Protein AF-A0A3D3HZY5-F1 (afdb_monomer_lite)

Radius of gyration: 18.38 Å; chains: 1; bounding box: 41×52×36 Å

pLDDT: mean 87.58, std 7.71, range [57.84, 96.0]

Foldseek 3Di:
DDPVVVVVVVVVVVCVVVVVVPVDPDDCVVCVVVLCCQQPVDPVNVVVVCVVVVLVVVLVVVCVVCVVVVDDCPVSVVVVVVVVVVLVVLQPDPDDVPRDPRPD

Sequence (104 aa):
MSGRARLALVLVVVALALGPLFLTPVPPSEWAPELWGSSFGEPRGWALTLRELTPLLIGGVAVWLALRAGLFNIGAEGQMLVGACATGAVALAPAFPGQLPLAI

Secondary structure (DSSP, 8-state):
--HHHHHHHHHHHHHHHHHHHTS-SS-HHHHHHHHHIIIIISHHHHHHHHHHHHHHHHHHHHHHHHHHTT-----HHHHHHHHHHHHHHHHHSPP-TT------

Structure (mmCIF, N/CA/C/O backbone):
data_AF-A0A3D3HZY5-F1
#
_entry.id   AF-A0A3D3HZY5-F1
#
loop_
_atom_site.group_PDB
_atom_site.id
_atom_site.type_symbol
_atom_site.label_atom_id
_atom_site.label_alt_id
_atom_site.label_comp_id
_atom_site.label_asym_id
_atom_site.label_entity_id
_atom_site.label_seq_id
_atom_site.pdbx_PDB_ins_code
_atom_site.Cartn_x
_atom_site.Cartn_y
_atom_site.Cartn_z
_atom_site.occupancy
_atom_site.B_iso_or_equiv
_atom_site.auth_seq_id
_atom_site.auth_comp_id
_atom_site.auth_asym_id
_atom_site.auth_atom_id
_atom_site.pdbx_PDB_model_num
ATOM 1 N N . MET A 1 1 ? -11.334 27.715 -0.002 1.00 57.84 1 MET A N 1
ATOM 2 C CA . MET A 1 1 ? -10.755 26.481 0.583 1.00 57.84 1 MET A CA 1
ATOM 3 C C . MET A 1 1 ? -10.654 26.667 2.088 1.00 57.84 1 MET A C 1
ATOM 5 O O . MET A 1 1 ? -10.081 27.663 2.512 1.00 57.84 1 MET A O 1
ATOM 9 N N . SER A 1 2 ? -11.251 25.778 2.881 1.00 82.69 2 SER A N 1
ATOM 10 C 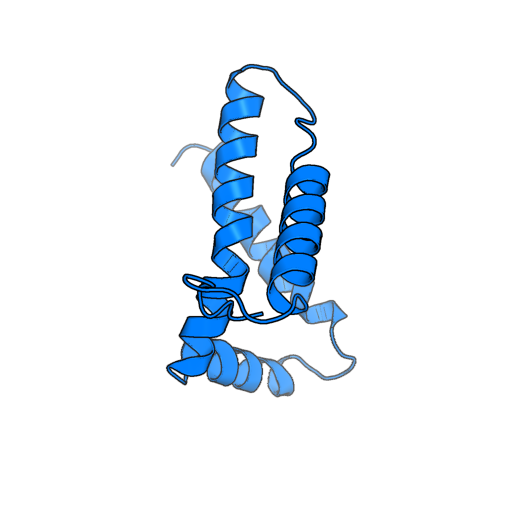CA . SER A 1 2 ? -11.200 25.835 4.349 1.00 82.69 2 SER A CA 1
ATOM 11 C C . SER A 1 2 ? -9.755 25.696 4.860 1.00 82.69 2 SER A C 1
ATOM 13 O O . SER A 1 2 ? -8.929 25.045 4.219 1.00 82.69 2 SER A O 1
ATOM 15 N N . GLY A 1 3 ? -9.428 26.296 6.012 1.00 85.94 3 GLY A N 1
ATOM 16 C CA . GLY A 1 3 ? -8.062 26.276 6.570 1.00 85.94 3 GLY A CA 1
ATOM 17 C C . GLY A 1 3 ? -7.487 24.865 6.772 1.00 85.94 3 GLY A C 1
ATOM 18 O O . GLY A 1 3 ? -6.294 24.648 6.589 1.00 85.94 3 GLY A O 1
ATOM 19 N N . ARG A 1 4 ? -8.353 23.877 7.032 1.00 84.94 4 ARG A N 1
ATOM 20 C CA . ARG A 1 4 ? -7.988 22.458 7.187 1.00 84.94 4 ARG A CA 1
ATOM 21 C C . ARG A 1 4 ? -7.501 21.811 5.887 1.00 84.94 4 ARG A C 1
ATOM 23 O O . ARG A 1 4 ? -6.557 21.033 5.918 1.00 84.94 4 ARG A O 1
ATOM 30 N N . ALA A 1 5 ? -8.099 22.161 4.747 1.00 85.31 5 ALA A N 1
ATOM 31 C CA . ALA A 1 5 ? -7.687 21.628 3.448 1.00 85.31 5 ALA A CA 1
ATOM 32 C C . ALA A 1 5 ? -6.301 22.146 3.034 1.00 85.31 5 ALA A C 1
ATOM 34 O O . ALA A 1 5 ? -5.503 21.402 2.475 1.00 85.31 5 ALA A O 1
ATOM 35 N N . ARG A 1 6 ? -5.994 23.411 3.357 1.00 89.19 6 ARG A N 1
ATOM 36 C CA . ARG A 1 6 ? -4.659 23.986 3.127 1.00 89.19 6 ARG A CA 1
ATOM 37 C C . ARG A 1 6 ? -3.600 23.293 3.975 1.00 89.19 6 ARG A C 1
ATOM 39 O O . ARG A 1 6 ? -2.550 22.948 3.451 1.00 89.19 6 ARG A O 1
ATOM 46 N N . LEU A 1 7 ? -3.896 23.051 5.252 1.00 90.44 7 LEU A N 1
ATOM 47 C CA . LEU A 1 7 ? -2.992 22.324 6.139 1.00 90.44 7 LEU A CA 1
ATOM 48 C C . LEU A 1 7 ? -2.720 20.904 5.623 1.00 90.44 7 LEU A C 1
ATOM 50 O O . LEU A 1 7 ? -1.566 20.508 5.528 1.00 90.44 7 LEU A O 1
ATOM 54 N N . ALA A 1 8 ? -3.765 20.165 5.235 1.00 87.38 8 ALA A N 1
ATOM 55 C CA . ALA A 1 8 ? -3.613 18.819 4.685 1.00 87.38 8 ALA A CA 1
ATOM 56 C C . ALA A 1 8 ? -2.747 18.807 3.416 1.00 87.38 8 ALA A C 1
ATOM 58 O O . ALA A 1 8 ? -1.849 17.981 3.296 1.00 87.38 8 ALA A O 1
ATOM 59 N N . LEU A 1 9 ? -2.965 19.760 2.504 1.00 88.81 9 LEU A N 1
ATOM 60 C CA . LEU A 1 9 ? -2.159 19.890 1.291 1.00 88.81 9 LEU A CA 1
ATOM 61 C C . LEU A 1 9 ? -0.681 20.152 1.613 1.00 88.81 9 LEU A C 1
ATOM 63 O O . LEU A 1 9 ? 0.189 19.509 1.037 1.00 88.81 9 LEU A O 1
ATOM 67 N N . VAL A 1 10 ? -0.400 21.060 2.552 1.00 92.25 10 VAL A N 1
ATOM 68 C CA . VAL A 1 10 ? 0.974 21.347 2.994 1.00 92.25 10 VAL A CA 1
ATOM 69 C C . VAL A 1 10 ? 1.631 20.090 3.562 1.00 92.25 10 VAL A C 1
ATOM 71 O O . VAL A 1 10 ? 2.753 19.777 3.181 1.00 92.25 10 VAL A O 1
ATOM 74 N N . LEU A 1 11 ? 0.933 19.337 4.415 1.00 88.81 11 LEU A N 1
ATOM 75 C CA . LEU A 1 11 ? 1.465 18.100 4.993 1.00 88.81 11 LEU A CA 1
ATOM 76 C C . LEU A 1 11 ? 1.771 17.043 3.925 1.00 88.81 11 LEU A C 1
ATOM 78 O O . LEU A 1 11 ? 2.823 16.414 3.987 1.00 88.81 11 LEU A O 1
ATOM 82 N N . VAL A 1 12 ? 0.898 16.881 2.927 1.00 87.62 12 VAL A N 1
ATOM 83 C CA . VAL A 1 12 ? 1.125 15.955 1.805 1.00 87.62 12 VAL A CA 1
ATOM 84 C C . VAL A 1 12 ? 2.360 16.358 1.002 1.00 87.62 12 VAL A C 1
ATOM 86 O O . VAL A 1 12 ? 3.213 15.518 0.730 1.00 87.62 12 VAL A O 1
ATOM 89 N N . VAL A 1 13 ? 2.495 17.642 0.659 1.00 87.94 13 VAL A N 1
ATOM 90 C CA . VAL A 1 13 ? 3.656 18.145 -0.093 1.00 87.94 13 VAL A CA 1
ATOM 91 C C . VAL A 1 13 ? 4.950 17.967 0.701 1.00 87.94 13 VAL A C 1
ATOM 93 O O . VAL A 1 13 ? 5.950 17.525 0.144 1.00 87.94 13 VAL A O 1
ATOM 96 N N . VAL A 1 14 ? 4.934 18.252 2.006 1.00 87.44 14 VAL A N 1
ATOM 97 C CA . VAL A 1 14 ? 6.096 18.053 2.885 1.00 87.44 14 VAL A CA 1
ATOM 98 C C . VAL A 1 14 ? 6.474 16.574 2.970 1.00 87.44 14 VAL A C 1
ATOM 100 O O . VAL A 1 14 ? 7.651 16.249 2.844 1.00 87.44 14 VAL A O 1
ATOM 103 N N . ALA A 1 15 ? 5.504 15.670 3.122 1.00 84.19 15 ALA A N 1
ATOM 104 C CA . ALA A 1 15 ? 5.765 14.231 3.150 1.00 84.19 15 ALA A CA 1
ATOM 105 C C . ALA A 1 15 ? 6.384 13.732 1.831 1.00 84.19 15 ALA A C 1
ATOM 107 O O . ALA A 1 15 ? 7.365 12.990 1.856 1.00 84.19 15 ALA A O 1
ATOM 108 N N . LEU A 1 16 ? 5.863 14.194 0.688 1.00 80.44 16 LEU A N 1
ATOM 109 C CA . LEU A 1 16 ? 6.393 13.863 -0.639 1.00 80.44 16 LEU A CA 1
ATOM 110 C C . LEU A 1 16 ? 7.789 14.448 -0.892 1.00 80.44 16 LEU A C 1
ATOM 112 O O . LEU A 1 16 ? 8.570 13.838 -1.613 1.00 80.44 16 LEU A O 1
ATOM 116 N N . ALA A 1 17 ? 8.115 15.604 -0.310 1.00 78.44 17 ALA A N 1
ATOM 117 C CA . ALA A 1 17 ? 9.429 16.232 -0.451 1.00 78.44 17 ALA A CA 1
ATOM 118 C C . ALA A 1 17 ? 10.488 15.615 0.477 1.00 78.44 17 ALA A C 1
ATOM 120 O O . ALA A 1 17 ? 11.643 15.467 0.084 1.00 78.44 17 ALA A O 1
ATOM 121 N N . LEU A 1 18 ? 10.107 15.257 1.707 1.00 79.50 18 LEU A N 1
ATOM 122 C CA . LEU A 1 18 ? 11.025 14.694 2.699 1.00 79.50 18 LEU A CA 1
ATOM 123 C C . LEU A 1 18 ? 11.301 13.210 2.468 1.00 79.50 18 LEU A C 1
ATOM 125 O O . LEU A 1 18 ? 12.435 12.782 2.655 1.00 79.50 18 LEU A O 1
ATOM 129 N N . GL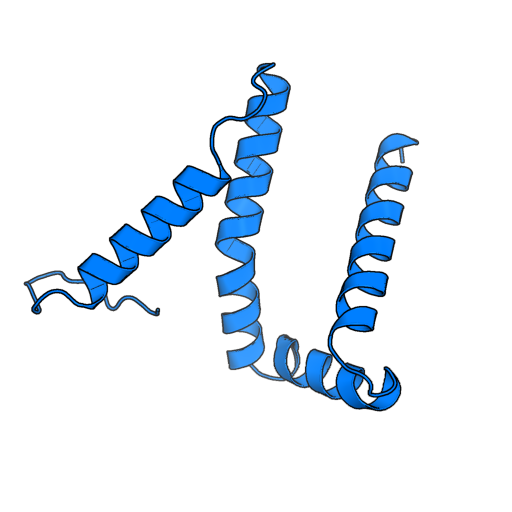Y A 1 19 ? 10.299 12.428 2.058 1.00 73.19 19 GLY A N 1
ATOM 130 C CA . GLY A 1 19 ? 10.433 10.978 1.877 1.00 73.19 19 GLY A CA 1
ATOM 131 C C . GLY A 1 19 ? 11.626 10.571 0.999 1.00 73.19 19 GLY A C 1
ATOM 132 O O . GLY A 1 19 ? 12.444 9.767 1.443 1.00 73.19 19 GLY A O 1
ATOM 133 N N . PRO A 1 20 ? 11.795 11.159 -0.199 1.00 71.94 20 PRO A N 1
ATOM 134 C CA . PRO A 1 20 ? 12.906 10.836 -1.090 1.00 71.94 20 PRO A CA 1
ATOM 135 C C . PRO A 1 20 ? 14.281 11.278 -0.582 1.00 71.94 20 PRO A C 1
ATOM 137 O O . PRO A 1 20 ? 15.291 10.673 -0.937 1.00 71.94 20 PRO A O 1
ATOM 140 N N . LEU A 1 21 ? 14.334 12.310 0.268 1.00 69.19 21 LEU A N 1
ATOM 141 C CA . LEU A 1 21 ? 15.587 12.879 0.772 1.00 69.19 21 LEU A CA 1
ATOM 142 C C . LEU A 1 21 ? 16.376 11.901 1.657 1.00 69.19 21 LEU A C 1
ATOM 144 O O . LEU A 1 21 ? 17.581 12.061 1.817 1.00 69.19 21 LEU A O 1
ATOM 148 N N . PHE A 1 22 ? 15.707 10.892 2.219 1.00 69.75 22 PHE A N 1
ATOM 149 C CA . PHE A 1 22 ? 16.325 9.875 3.071 1.00 69.75 22 PHE A CA 1
ATOM 150 C C . PHE A 1 22 ? 16.651 8.569 2.334 1.00 69.75 22 PHE A C 1
ATOM 152 O O . PHE A 1 22 ? 17.183 7.648 2.949 1.00 69.75 22 PHE A O 1
ATOM 159 N N . LEU A 1 23 ? 16.331 8.461 1.039 1.00 69.75 23 LEU A N 1
ATOM 160 C CA . LEU A 1 23 ? 16.467 7.203 0.299 1.00 69.75 23 LEU A CA 1
ATOM 161 C C . LEU A 1 23 ? 17.897 6.927 -0.162 1.00 69.75 23 LEU A C 1
ATOM 163 O O . LEU A 1 23 ? 18.266 5.768 -0.339 1.00 69.75 23 LEU A O 1
ATOM 167 N N . THR A 1 24 ? 18.703 7.966 -0.390 1.00 74.69 24 THR A N 1
ATOM 168 C CA . THR A 1 24 ? 20.041 7.801 -0.967 1.00 74.69 24 THR A CA 1
ATOM 169 C C . THR A 1 24 ? 20.991 8.916 -0.506 1.00 74.69 24 THR A C 1
ATOM 171 O O . THR A 1 24 ? 20.536 10.033 -0.260 1.00 74.69 24 THR A O 1
ATOM 174 N N . PRO A 1 25 ? 22.312 8.662 -0.440 1.00 80.12 25 PRO A N 1
ATOM 175 C CA . PRO A 1 25 ? 23.318 9.703 -0.215 1.00 80.12 25 PRO A CA 1
ATOM 176 C C . PRO A 1 25 ? 23.582 10.586 -1.455 1.00 80.12 25 PRO A C 1
ATOM 178 O O . PRO A 1 25 ? 24.421 11.482 -1.398 1.00 80.12 25 PRO A O 1
ATOM 181 N N . VAL A 1 26 ? 22.909 10.326 -2.579 1.00 85.00 26 VAL A N 1
ATOM 182 C CA . VAL A 1 26 ? 23.099 10.991 -3.874 1.00 85.00 26 VAL A CA 1
ATOM 183 C C . VAL A 1 26 ? 22.187 12.227 -3.974 1.00 85.00 26 VAL A C 1
ATOM 185 O O . VAL A 1 26 ? 21.034 12.170 -3.522 1.00 85.00 26 VAL A O 1
ATOM 188 N N . PRO A 1 27 ? 22.651 13.358 -4.552 1.00 85.88 27 PRO A N 1
ATOM 189 C CA . PRO A 1 27 ? 21.830 14.559 -4.675 1.00 85.88 27 PRO A CA 1
ATOM 190 C C . PRO A 1 27 ? 20.543 14.319 -5.494 1.00 85.88 27 PRO A C 1
ATOM 192 O O . PRO A 1 27 ? 20.552 13.542 -6.452 1.00 85.88 27 PRO A O 1
ATOM 195 N N . PRO A 1 28 ? 19.441 15.041 -5.190 1.00 83.50 28 PRO A N 1
ATOM 196 C CA . PRO A 1 28 ? 18.156 14.883 -5.877 1.00 83.50 28 PRO A CA 1
ATOM 197 C C . PRO A 1 28 ? 18.191 15.000 -7.396 1.00 83.50 28 PRO A C 1
ATOM 199 O O . PRO A 1 28 ? 17.371 14.390 -8.072 1.00 83.50 28 PRO A O 1
ATOM 202 N N . SER A 1 29 ? 19.138 15.758 -7.943 1.00 86.12 29 SER A N 1
ATOM 203 C CA . SER A 1 29 ? 19.305 15.918 -9.388 1.00 86.12 29 SER A CA 1
ATOM 204 C C . SER A 1 29 ? 19.580 14.609 -10.125 1.00 86.12 29 SER A C 1
ATOM 206 O O . SER A 1 29 ? 19.281 14.530 -11.311 1.00 86.12 29 SER A O 1
ATOM 208 N N . GLU A 1 30 ? 20.150 13.610 -9.451 1.00 86.62 30 GLU A N 1
ATOM 209 C CA . GLU A 1 30 ? 20.531 12.343 -10.080 1.00 86.62 30 GLU A CA 1
ATOM 210 C C . GLU A 1 30 ? 19.391 11.324 -10.040 1.00 86.62 30 GLU A C 1
ATOM 212 O O . GLU A 1 30 ? 19.070 10.733 -11.065 1.00 86.62 30 GLU A O 1
ATOM 217 N N . TRP A 1 31 ? 18.713 11.162 -8.899 1.00 85.06 31 TRP A N 1
ATOM 218 C CA . TRP A 1 31 ? 17.631 10.180 -8.788 1.00 85.06 31 TRP A CA 1
ATOM 219 C C . TRP A 1 31 ? 16.266 10.719 -9.231 1.00 85.06 31 TRP A C 1
ATOM 221 O O . TRP A 1 31 ? 15.434 9.936 -9.679 1.00 85.06 31 TRP A O 1
ATOM 231 N N . ALA A 1 32 ? 15.982 12.025 -9.134 1.00 85.75 32 ALA A N 1
ATOM 232 C CA . ALA A 1 32 ? 14.638 12.549 -9.419 1.00 85.75 32 ALA A CA 1
ATOM 233 C C . ALA A 1 32 ? 14.173 12.335 -10.874 1.00 85.75 32 ALA A C 1
ATOM 235 O O . ALA A 1 32 ? 13.014 11.947 -11.059 1.00 85.75 32 ALA A O 1
ATOM 236 N N . PRO A 1 33 ? 15.023 12.525 -11.906 1.00 88.62 33 PRO A N 1
ATOM 237 C CA . PRO A 1 33 ? 14.642 12.238 -13.288 1.00 88.62 33 PRO A CA 1
ATOM 238 C C . PRO A 1 33 ? 14.372 10.749 -13.522 1.00 88.62 33 PRO A C 1
ATOM 240 O O . PRO A 1 33 ? 13.404 10.409 -14.201 1.00 88.62 33 PRO A O 1
ATOM 243 N N . GLU A 1 34 ? 15.178 9.863 -12.929 1.00 87.69 34 GLU A N 1
ATOM 244 C CA . GLU A 1 34 ? 14.977 8.412 -13.012 1.00 87.69 34 GLU A CA 1
ATOM 245 C C . GLU A 1 34 ? 13.699 7.971 -12.302 1.00 87.69 34 GLU A C 1
ATOM 247 O O . GLU A 1 34 ? 12.947 7.168 -12.848 1.00 87.69 34 GLU A O 1
ATOM 252 N N . LEU A 1 35 ? 13.408 8.517 -11.120 1.00 85.81 35 LEU A N 1
ATOM 253 C CA . LEU A 1 35 ? 12.195 8.213 -10.355 1.00 85.81 35 LEU A CA 1
ATOM 254 C C . LEU A 1 35 ? 10.943 8.628 -11.133 1.00 85.81 35 LEU A C 1
ATOM 256 O O . LEU A 1 35 ? 9.973 7.871 -11.216 1.00 85.81 35 LEU A O 1
ATOM 260 N N . TRP A 1 36 ? 10.988 9.810 -11.753 1.00 87.31 36 TRP A N 1
ATOM 261 C CA . TRP A 1 36 ? 9.912 10.303 -12.604 1.00 87.31 36 TRP A CA 1
ATOM 262 C C . TRP A 1 36 ? 9.754 9.462 -13.875 1.00 87.31 36 TRP A C 1
ATOM 264 O O . TRP A 1 36 ? 8.645 9.034 -14.195 1.00 87.31 36 TRP A O 1
ATOM 274 N N . GLY A 1 37 ? 10.855 9.185 -14.578 1.00 90.12 37 GLY A N 1
ATOM 275 C CA . GLY A 1 37 ? 10.863 8.364 -15.788 1.00 90.12 37 GLY A CA 1
ATOM 276 C C . GLY A 1 37 ? 10.376 6.938 -15.530 1.00 90.12 37 GLY A C 1
ATOM 277 O O . GLY A 1 37 ? 9.527 6.437 -16.261 1.00 90.12 37 GLY A O 1
ATOM 278 N N . SER A 1 38 ? 10.817 6.326 -14.434 1.00 87.00 38 SER A N 1
ATOM 279 C CA . SER A 1 38 ? 10.444 4.958 -14.058 1.00 87.00 38 SER A CA 1
ATOM 280 C C . SER A 1 38 ? 8.992 4.843 -13.598 1.00 87.00 38 SER A C 1
ATOM 282 O O . SER A 1 38 ? 8.376 3.804 -13.808 1.00 87.00 38 SER A O 1
ATOM 284 N N . SER A 1 39 ? 8.430 5.890 -12.983 1.00 90.19 39 SER A N 1
ATOM 285 C CA . SER A 1 39 ? 7.049 5.867 -12.473 1.00 90.19 39 SER A CA 1
ATOM 286 C C . SER A 1 39 ? 6.022 6.292 -13.525 1.00 90.19 39 SER A C 1
ATOM 288 O O . SER A 1 39 ? 4.943 5.714 -13.601 1.00 90.19 39 SER A O 1
ATOM 290 N N . PHE A 1 40 ? 6.343 7.290 -14.356 1.00 90.94 40 PHE A N 1
ATOM 291 C CA . PHE A 1 40 ? 5.377 7.916 -15.270 1.00 90.94 40 PHE A CA 1
ATOM 292 C C . PHE A 1 40 ? 5.793 7.906 -16.746 1.00 90.94 40 PHE A C 1
ATOM 294 O O . PHE A 1 40 ? 4.958 8.185 -17.609 1.00 90.94 40 PHE A O 1
ATOM 301 N N . GLY A 1 41 ? 7.057 7.612 -17.052 1.00 89.50 41 GLY A N 1
ATOM 302 C CA . GLY A 1 41 ? 7.593 7.630 -18.417 1.00 89.50 41 GLY A CA 1
ATOM 303 C C . GLY A 1 41 ? 7.247 6.391 -19.244 1.00 89.50 41 GLY A C 1
ATOM 304 O O . GLY A 1 41 ? 7.256 6.462 -20.470 1.00 89.50 41 GLY A O 1
ATOM 305 N N . GLU A 1 42 ? 6.886 5.277 -18.600 1.00 91.94 42 GLU A N 1
ATOM 306 C CA . GLU A 1 42 ? 6.579 4.010 -19.270 1.00 91.94 42 GLU A CA 1
ATOM 307 C C . GLU A 1 42 ? 5.240 3.411 -18.803 1.00 91.94 42 GLU A C 1
ATOM 309 O O . GLU A 1 42 ? 4.872 3.557 -17.632 1.00 91.94 42 GLU A O 1
ATOM 314 N N . PRO A 1 43 ? 4.520 2.656 -19.661 1.00 93.19 43 PRO A N 1
ATOM 315 C CA . PRO A 1 43 ? 3.277 1.980 -19.274 1.00 93.19 43 PRO A CA 1
ATOM 316 C C . PRO A 1 43 ? 3.438 1.035 -18.076 1.00 93.19 43 PRO A C 1
ATOM 318 O O . PRO A 1 43 ? 2.540 0.922 -17.241 1.00 93.19 43 PRO A O 1
ATOM 321 N N . ARG A 1 44 ? 4.596 0.368 -17.965 1.00 92.12 44 ARG A N 1
ATOM 322 C CA . ARG A 1 44 ? 4.920 -0.494 -16.822 1.00 92.12 44 ARG A CA 1
ATOM 323 C C . ARG A 1 44 ? 5.048 0.310 -15.530 1.00 92.12 44 ARG A C 1
ATOM 325 O O . ARG A 1 44 ? 4.552 -0.144 -14.503 1.00 92.12 44 ARG A O 1
ATOM 332 N N . GLY A 1 45 ? 5.675 1.483 -15.594 1.00 93.31 45 GLY A N 1
ATOM 333 C CA . GLY A 1 45 ? 5.789 2.408 -14.468 1.00 93.31 45 GLY A CA 1
ATOM 334 C C . GLY A 1 45 ? 4.423 2.763 -13.904 1.00 93.31 45 GLY A C 1
ATOM 335 O O . GLY A 1 45 ? 4.149 2.511 -12.734 1.00 93.31 45 GLY A O 1
ATOM 336 N N . TRP A 1 46 ? 3.514 3.194 -14.781 1.00 94.31 46 TRP A N 1
ATOM 337 C CA . TRP A 1 46 ? 2.132 3.491 -14.410 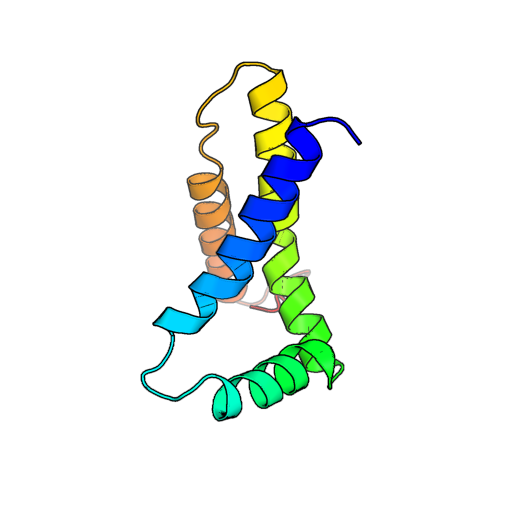1.00 94.31 46 TRP A CA 1
ATOM 338 C C . TRP A 1 46 ? 1.422 2.305 -13.761 1.00 94.31 46 TRP A C 1
ATOM 340 O O . TRP A 1 46 ? 0.769 2.469 -12.731 1.00 94.31 46 TRP A O 1
ATOM 350 N N . ALA A 1 47 ? 1.553 1.109 -14.341 1.00 92.56 47 ALA A N 1
ATOM 351 C CA . ALA A 1 47 ? 0.944 -0.096 -13.791 1.00 92.56 47 ALA A CA 1
ATOM 352 C C . ALA A 1 47 ? 1.460 -0.402 -12.375 1.00 92.56 47 ALA A C 1
ATOM 354 O O . ALA A 1 47 ? 0.662 -0.704 -11.490 1.00 92.56 47 ALA A O 1
ATOM 355 N N . LEU A 1 48 ? 2.770 -0.272 -12.140 1.00 91.56 48 LEU A 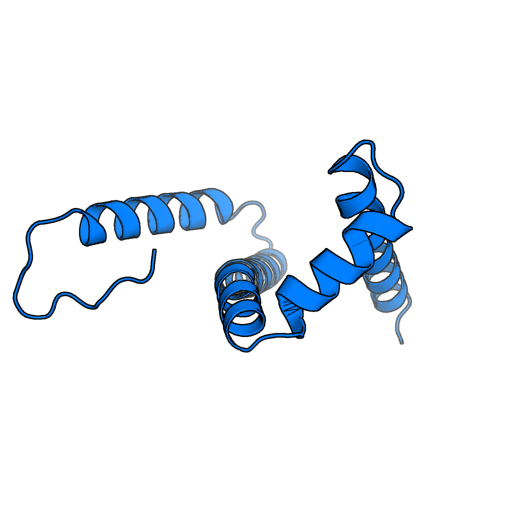N 1
ATOM 356 C CA . LEU A 1 48 ? 3.376 -0.466 -10.822 1.00 91.56 48 LEU A CA 1
ATOM 357 C C . LEU A 1 48 ? 2.932 0.613 -9.829 1.00 91.56 48 LEU A C 1
ATOM 359 O O . LEU A 1 48 ? 2.498 0.287 -8.729 1.00 91.56 48 LEU A O 1
ATOM 363 N N . THR A 1 49 ? 2.956 1.888 -10.220 1.00 92.62 49 THR A N 1
ATOM 364 C CA . THR A 1 49 ? 2.504 2.987 -9.359 1.00 92.62 49 THR A CA 1
ATOM 365 C C . THR A 1 49 ? 1.045 2.805 -8.947 1.00 92.62 49 THR A C 1
ATOM 367 O O . THR A 1 49 ? 0.718 2.923 -7.769 1.00 92.62 49 THR A O 1
ATOM 370 N N . LEU A 1 50 ? 0.156 2.466 -9.883 1.00 92.88 50 LEU A N 1
ATOM 371 C CA . LEU A 1 50 ? -1.255 2.226 -9.574 1.00 92.88 50 LEU A CA 1
ATOM 372 C C . LEU A 1 50 ? -1.457 0.982 -8.701 1.00 92.88 50 LEU A C 1
ATOM 374 O O . LEU A 1 50 ? -2.283 1.012 -7.786 1.00 92.88 50 LEU A O 1
ATOM 378 N N . ARG A 1 51 ? -0.698 -0.091 -8.949 1.00 90.88 51 ARG A N 1
ATOM 379 C CA . ARG A 1 51 ? -0.732 -1.318 -8.145 1.00 90.88 51 ARG A CA 1
ATOM 380 C C . ARG A 1 51 ? -0.411 -1.026 -6.680 1.00 90.88 51 ARG A C 1
ATOM 382 O O . ARG A 1 51 ? -1.187 -1.420 -5.816 1.00 90.88 51 ARG A O 1
ATOM 389 N N . GLU A 1 52 ? 0.664 -0.288 -6.412 1.00 90.38 52 GLU A N 1
ATOM 390 C CA . GLU A 1 52 ? 1.074 0.062 -5.045 1.00 90.38 52 GLU A CA 1
ATOM 391 C C . GLU A 1 52 ? 0.143 1.105 -4.395 1.00 90.38 52 GLU A C 1
ATOM 393 O O . GLU A 1 52 ? -0.121 1.056 -3.193 1.00 90.38 52 GLU A O 1
ATOM 398 N N . LEU A 1 53 ? -0.428 2.029 -5.179 1.00 93.25 53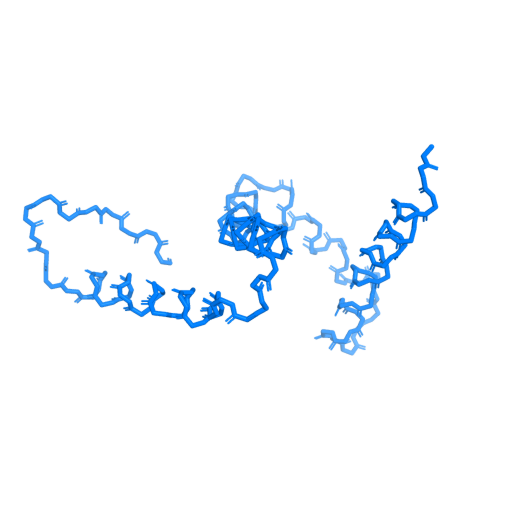 LEU A N 1
ATOM 399 C 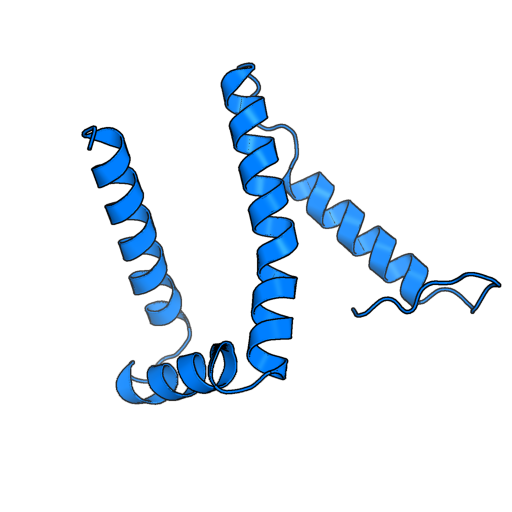CA . LEU A 1 53 ? -1.383 3.022 -4.670 1.00 93.25 53 LEU A CA 1
ATOM 400 C C . LEU A 1 53 ? -2.737 2.422 -4.283 1.00 93.25 53 LEU A C 1
ATOM 402 O O . LEU A 1 53 ? -3.387 2.925 -3.367 1.00 93.25 53 LEU A O 1
ATOM 406 N N . THR A 1 54 ? -3.183 1.371 -4.970 1.00 93.44 54 THR A N 1
ATOM 407 C CA . THR A 1 54 ? -4.514 0.775 -4.776 1.00 93.44 54 THR A CA 1
ATOM 408 C C . THR A 1 54 ? -4.808 0.408 -3.312 1.00 93.44 54 THR A C 1
ATOM 410 O O . THR A 1 54 ? -5.803 0.908 -2.776 1.00 93.44 54 THR A O 1
ATOM 413 N N . PRO A 1 55 ? -3.980 -0.395 -2.611 1.00 92.06 55 PRO A N 1
ATOM 414 C CA . PRO A 1 55 ? -4.251 -0.742 -1.216 1.00 92.06 55 PRO A CA 1
ATOM 415 C C . PRO A 1 55 ? -4.178 0.471 -0.278 1.00 92.06 55 PRO A C 1
ATOM 417 O O . PRO A 1 55 ? -4.971 0.560 0.658 1.00 92.06 55 PRO A O 1
ATOM 420 N N . LEU A 1 56 ? -3.295 1.440 -0.550 1.00 92.50 56 LEU A N 1
ATOM 421 C CA . LEU A 1 56 ? -3.164 2.664 0.249 1.00 92.50 56 LEU A CA 1
ATOM 422 C C . LEU A 1 56 ? -4.405 3.558 0.140 1.00 92.50 56 LEU A C 1
ATOM 424 O O . LEU A 1 56 ? -4.877 4.085 1.147 1.00 92.50 56 LEU A O 1
ATOM 428 N N . LEU A 1 57 ? -4.962 3.707 -1.065 1.00 94.12 57 LEU A N 1
ATOM 429 C CA . LEU A 1 57 ? -6.188 4.473 -1.290 1.00 94.12 57 LEU A CA 1
ATOM 430 C C . LEU A 1 57 ? -7.385 3.812 -0.603 1.00 94.12 57 LEU A C 1
ATOM 432 O O . LEU A 1 57 ? -8.143 4.490 0.091 1.00 94.12 57 LEU A O 1
ATOM 436 N N . ILE A 1 58 ? -7.527 2.491 -0.747 1.00 94.25 58 ILE A N 1
ATOM 437 C CA . ILE A 1 58 ? -8.596 1.725 -0.092 1.00 94.25 58 ILE A CA 1
ATOM 438 C C . ILE A 1 58 ? -8.474 1.838 1.434 1.00 94.25 58 ILE A C 1
ATOM 440 O O . ILE A 1 58 ? -9.454 2.166 2.105 1.00 94.25 58 ILE A O 1
ATOM 444 N N . GLY A 1 59 ? -7.271 1.643 1.983 1.00 94.19 59 GLY A N 1
ATOM 445 C CA . GLY A 1 59 ? -6.996 1.783 3.413 1.00 94.19 59 GLY A CA 1
ATOM 446 C C . GLY A 1 59 ? -7.271 3.196 3.931 1.00 94.19 59 GLY A C 1
ATOM 447 O O . GLY A 1 59 ? -7.922 3.363 4.961 1.00 94.19 59 GLY A O 1
ATOM 448 N N . GLY A 1 60 ? -6.861 4.226 3.187 1.00 92.31 60 GLY A N 1
ATOM 449 C CA . GLY A 1 60 ? -7.122 5.624 3.528 1.00 92.31 60 GLY A CA 1
ATOM 450 C C . GLY A 1 60 ? -8.616 5.953 3.589 1.00 92.31 60 GLY A C 1
ATOM 451 O O . GLY A 1 60 ? -9.068 6.597 4.538 1.00 92.31 60 GLY A O 1
ATOM 452 N N . VAL A 1 61 ? -9.405 5.464 2.626 1.00 94.56 61 VAL A N 1
ATOM 453 C CA . VAL A 1 61 ? -10.870 5.624 2.623 1.00 94.56 61 VAL A CA 1
ATOM 454 C C . VAL A 1 61 ? -11.514 4.868 3.789 1.00 94.56 61 VAL A C 1
ATOM 456 O O . VAL A 1 61 ? -12.384 5.422 4.465 1.00 94.56 61 VAL A O 1
ATOM 459 N N . ALA A 1 62 ? -11.069 3.640 4.072 1.00 94.56 62 ALA A N 1
ATOM 460 C CA . ALA A 1 62 ? -11.569 2.845 5.192 1.00 94.56 62 ALA A CA 1
ATOM 461 C C . ALA A 1 62 ? -11.305 3.528 6.545 1.00 94.56 62 ALA A C 1
ATOM 463 O O . ALA A 1 62 ? -12.216 3.665 7.363 1.00 94.56 62 ALA A O 1
ATOM 464 N N . VAL A 1 63 ? -10.084 4.029 6.758 1.00 94.12 63 VAL A N 1
ATOM 465 C CA . VAL A 1 63 ? -9.715 4.772 7.971 1.00 94.12 63 VAL A CA 1
ATOM 466 C C . VAL A 1 63 ? -10.510 6.071 8.076 1.00 94.12 63 VAL A C 1
ATOM 468 O O . VAL A 1 63 ? -11.025 6.381 9.149 1.00 94.12 63 VAL A O 1
ATOM 471 N N . TRP A 1 64 ? -10.677 6.816 6.980 1.00 92.62 64 TRP A N 1
ATOM 472 C CA . TRP A 1 64 ? -11.493 8.032 6.984 1.00 92.62 64 TRP A CA 1
ATOM 473 C C . TRP A 1 64 ? -12.937 7.752 7.418 1.00 92.62 64 TRP A C 1
ATOM 475 O O . TRP A 1 64 ? -13.483 8.479 8.251 1.00 92.62 64 TRP A O 1
ATOM 485 N N . LEU A 1 65 ? -13.545 6.679 6.905 1.00 94.44 65 LEU A N 1
ATOM 486 C CA . LEU A 1 65 ? -14.896 6.272 7.285 1.00 94.44 65 LEU A CA 1
ATOM 487 C C . LEU A 1 65 ? -14.972 5.859 8.764 1.00 94.44 65 LEU A C 1
ATOM 489 O O . LEU A 1 65 ? -15.879 6.291 9.474 1.00 94.44 65 LEU A O 1
ATOM 493 N N . ALA A 1 66 ? -14.005 5.079 9.244 1.00 94.69 66 ALA A N 1
ATOM 494 C CA . ALA A 1 66 ? -13.942 4.641 10.636 1.00 94.69 66 ALA A CA 1
ATOM 495 C C . ALA A 1 66 ? -13.796 5.806 11.622 1.00 94.69 66 ALA A C 1
ATOM 497 O O . ALA A 1 66 ? -14.515 5.867 12.621 1.00 94.69 66 ALA A O 1
ATOM 498 N N . LEU A 1 67 ? -12.941 6.782 11.302 1.00 94.00 67 LEU A N 1
ATOM 499 C CA . LEU A 1 67 ? -12.777 7.989 12.110 1.00 94.00 67 LEU A CA 1
ATOM 500 C C . LEU A 1 67 ? -14.077 8.800 12.191 1.00 94.00 67 LEU A C 1
ATOM 502 O O . LEU A 1 67 ? -14.375 9.375 13.236 1.00 94.00 67 LEU A O 1
ATOM 506 N N . ARG A 1 68 ? -14.901 8.808 11.131 1.00 94.50 68 ARG A N 1
ATOM 507 C CA . ARG A 1 68 ? -16.241 9.426 11.172 1.00 94.50 68 ARG A CA 1
ATOM 508 C C . ARG A 1 68 ? -17.232 8.671 12.054 1.00 94.50 68 ARG A C 1
ATOM 510 O O . ARG A 1 68 ? -18.159 9.296 12.562 1.00 94.50 68 ARG A O 1
ATOM 517 N N . ALA A 1 69 ? -17.033 7.371 12.245 1.00 95.06 69 ALA A N 1
ATOM 518 C CA . ALA A 1 69 ? -17.795 6.550 13.181 1.00 95.06 69 ALA A CA 1
ATOM 519 C C . ALA A 1 69 ? -17.249 6.611 14.624 1.00 95.06 69 ALA A C 1
ATOM 521 O O . ALA A 1 69 ? -17.780 5.941 15.504 1.00 95.06 69 ALA A O 1
ATOM 522 N N . GLY A 1 70 ? -16.193 7.395 14.881 1.00 94.31 70 GLY A N 1
ATOM 523 C CA . GLY A 1 70 ? -15.548 7.485 16.195 1.00 94.31 70 GLY A CA 1
ATOM 524 C C . GLY A 1 70 ? -14.661 6.286 16.540 1.00 94.31 70 GLY A C 1
ATOM 525 O O . GLY A 1 70 ? -14.195 6.177 17.672 1.00 94.31 70 GLY A O 1
ATOM 526 N N . LEU A 1 71 ? -14.406 5.396 15.579 1.00 93.31 71 LEU A N 1
ATOM 527 C CA . LEU A 1 71 ? -13.520 4.254 15.757 1.00 93.31 71 LEU A CA 1
ATOM 528 C C . LEU A 1 71 ? -12.082 4.684 15.471 1.00 93.31 71 LEU A C 1
ATOM 530 O O . LEU A 1 71 ? -11.740 5.066 14.350 1.00 93.31 71 LEU A O 1
ATOM 534 N N . PHE A 1 72 ? -11.231 4.601 16.490 1.00 85.50 72 PHE A N 1
ATOM 535 C CA . PHE A 1 72 ? -9.786 4.711 16.332 1.00 85.50 72 PHE A CA 1
ATOM 536 C C . PHE A 1 72 ? -9.185 3.304 16.238 1.00 85.50 72 PHE A C 1
ATOM 538 O O . PHE A 1 72 ? -9.633 2.394 16.928 1.00 85.50 72 PHE A O 1
ATOM 545 N N . ASN A 1 73 ? -8.169 3.129 15.388 1.00 88.06 73 ASN A N 1
ATOM 546 C CA . ASN A 1 73 ? -7.434 1.870 15.232 1.00 88.06 73 ASN A CA 1
ATOM 547 C C . ASN A 1 73 ? -8.311 0.646 14.876 1.00 88.06 73 ASN A C 1
ATOM 549 O O . ASN A 1 73 ? -8.427 -0.313 15.632 1.00 88.06 73 ASN A O 1
ATOM 553 N N . ILE A 1 74 ? -8.877 0.649 13.666 1.00 94.12 74 ILE A N 1
ATOM 554 C CA . ILE A 1 74 ? -9.634 -0.491 13.109 1.00 94.12 74 ILE A CA 1
ATOM 555 C C . ILE A 1 74 ? -8.760 -1.695 12.709 1.00 94.12 74 ILE A C 1
ATOM 557 O O . ILE A 1 74 ? -9.245 -2.612 12.051 1.00 94.12 74 ILE A O 1
ATOM 561 N N . GLY A 1 75 ? -7.463 -1.677 13.031 1.00 93.31 75 GLY A N 1
ATOM 562 C CA . GLY A 1 75 ? -6.524 -2.711 12.598 1.00 93.31 75 GLY A CA 1
ATOM 563 C C . GLY A 1 75 ? -6.250 -2.714 11.089 1.00 93.31 75 GLY A C 1
ATOM 564 O O . GLY A 1 75 ? -5.956 -3.772 10.540 1.00 93.31 75 GLY A O 1
ATOM 565 N N . ALA A 1 76 ? -6.339 -1.561 10.412 1.00 91.81 76 ALA A N 1
ATOM 566 C CA . ALA A 1 76 ? -6.178 -1.460 8.955 1.00 91.81 76 ALA A CA 1
ATOM 567 C C . ALA A 1 76 ? -4.834 -2.031 8.458 1.00 91.81 76 ALA A C 1
ATOM 569 O O . ALA A 1 76 ? -4.793 -2.752 7.465 1.00 91.81 76 ALA A O 1
ATOM 570 N N . GLU A 1 77 ? -3.745 -1.768 9.185 1.00 91.75 77 GLU A N 1
ATOM 571 C CA . GLU A 1 77 ? -2.415 -2.309 8.877 1.00 91.75 77 GLU A CA 1
ATOM 572 C C . GLU A 1 77 ? -2.385 -3.841 8.984 1.00 91.75 77 GLU A C 1
ATOM 574 O O . GLU A 1 77 ? -1.892 -4.522 8.086 1.00 91.75 77 GLU A O 1
ATOM 579 N N . GLY A 1 78 ? -3.000 -4.398 10.033 1.00 94.19 78 GLY A N 1
ATOM 580 C CA . GLY A 1 78 ? -3.132 -5.845 10.200 1.00 94.19 78 GLY A CA 1
ATOM 581 C C . GLY A 1 78 ? -3.977 -6.483 9.097 1.00 94.19 78 GLY A C 1
ATOM 582 O O . GLY A 1 78 ? -3.627 -7.546 8.594 1.00 94.19 78 GLY A O 1
ATOM 583 N N . GLN A 1 79 ? -5.049 -5.818 8.662 1.00 94.88 79 GLN A N 1
ATOM 584 C CA . GLN A 1 79 ? -5.874 -6.275 7.541 1.00 94.88 79 GLN A CA 1
ATOM 585 C C . GLN A 1 79 ? -5.093 -6.284 6.221 1.00 94.88 79 GLN A C 1
ATOM 587 O O . GLN A 1 79 ? -5.176 -7.260 5.475 1.00 94.88 79 GLN A O 1
ATOM 592 N N . MET A 1 80 ? -4.297 -5.243 5.953 1.00 93.06 80 MET A N 1
ATOM 593 C CA . MET A 1 80 ? -3.409 -5.206 4.788 1.00 93.06 80 MET A CA 1
ATOM 594 C C . MET A 1 80 ? -2.365 -6.327 4.838 1.00 93.06 80 MET A C 1
ATOM 596 O O . MET A 1 80 ? -2.188 -7.032 3.845 1.00 93.06 80 MET A O 1
ATOM 600 N N . LEU A 1 81 ? -1.719 -6.537 5.989 1.00 94.50 81 LEU A N 1
ATOM 601 C CA . LEU A 1 81 ? -0.705 -7.578 6.159 1.00 94.50 81 LEU A CA 1
ATOM 602 C C . LEU A 1 81 ? -1.290 -8.981 5.957 1.00 94.50 81 LEU A C 1
ATOM 604 O O . LEU A 1 81 ? -0.752 -9.772 5.185 1.00 94.50 81 LEU A O 1
ATOM 608 N N . VAL A 1 82 ? -2.418 -9.284 6.603 1.00 96.00 82 VAL A N 1
ATOM 609 C CA . VAL A 1 82 ? -3.092 -10.583 6.461 1.00 96.00 82 VAL A CA 1
ATOM 610 C C . VAL A 1 82 ? -3.542 -10.811 5.017 1.00 96.00 82 VAL A C 1
ATOM 612 O O . VAL A 1 82 ? -3.362 -11.911 4.497 1.00 96.00 82 VAL A O 1
ATOM 615 N N . GLY A 1 83 ? -4.065 -9.783 4.340 1.00 93.06 83 GLY A N 1
ATOM 616 C CA . GLY A 1 83 ? -4.421 -9.854 2.921 1.00 93.06 83 GLY A CA 1
ATOM 617 C C . GLY A 1 83 ? -3.220 -10.158 2.019 1.00 93.06 83 GLY A C 1
ATOM 618 O O . GLY A 1 83 ? -3.316 -11.010 1.132 1.00 93.06 83 GLY A O 1
ATOM 619 N N . ALA A 1 84 ? -2.072 -9.527 2.278 1.00 91.88 84 ALA A N 1
ATOM 620 C CA . ALA A 1 84 ? -0.828 -9.801 1.562 1.00 91.88 84 ALA A CA 1
ATOM 621 C C . ALA A 1 84 ? -0.341 -11.242 1.795 1.00 91.88 84 ALA A C 1
ATOM 623 O O . ALA A 1 84 ? -0.049 -11.953 0.833 1.00 91.88 84 ALA A O 1
ATOM 624 N N . CYS A 1 85 ? -0.330 -11.716 3.046 1.00 94.12 85 CYS A N 1
ATOM 625 C CA . CYS A 1 85 ? 0.038 -13.095 3.376 1.00 94.12 85 CYS A CA 1
ATOM 626 C C . CYS A 1 85 ? -0.895 -14.117 2.715 1.00 94.12 85 CYS A C 1
ATOM 628 O O . CYS A 1 85 ? -0.422 -15.101 2.148 1.00 94.12 85 CYS A O 1
ATOM 630 N N . ALA A 1 86 ? -2.210 -13.881 2.752 1.00 92.94 86 ALA A N 1
ATOM 631 C CA . ALA A 1 86 ? -3.193 -14.756 2.122 1.00 92.94 86 ALA A CA 1
ATOM 632 C C . ALA A 1 86 ? -3.005 -14.809 0.599 1.00 92.94 86 ALA A C 1
ATOM 634 O O . ALA A 1 86 ? -3.004 -15.891 0.015 1.00 92.94 86 ALA A O 1
ATOM 635 N N . THR A 1 87 ? -2.768 -13.659 -0.037 1.00 91.06 87 THR A N 1
ATOM 636 C CA . THR A 1 87 ? -2.486 -13.582 -1.479 1.00 91.06 87 THR A CA 1
ATOM 637 C C . THR A 1 87 ? -1.206 -14.341 -1.833 1.00 91.06 87 THR A C 1
ATOM 639 O O . THR A 1 87 ? -1.205 -15.141 -2.767 1.00 91.06 87 THR A O 1
ATOM 642 N N . GLY A 1 88 ? -0.138 -14.161 -1.047 1.00 90.81 88 GLY A N 1
ATOM 643 C CA . GLY A 1 88 ? 1.115 -14.901 -1.202 1.00 90.81 88 GLY A CA 1
ATOM 644 C C . GLY A 1 88 ? 0.935 -16.414 -1.068 1.00 90.81 88 GLY A C 1
ATOM 645 O O . GLY A 1 88 ? 1.439 -17.170 -1.895 1.00 90.81 88 GLY A O 1
ATOM 646 N N . ALA A 1 89 ? 0.159 -16.862 -0.079 1.00 90.88 89 ALA A N 1
ATOM 647 C CA . ALA A 1 89 ? -0.139 -18.278 0.112 1.00 90.88 89 ALA A CA 1
ATOM 648 C C . ALA A 1 89 ? -0.887 -18.882 -1.089 1.00 90.88 89 ALA A C 1
ATOM 650 O O . ALA A 1 89 ? -0.538 -19.971 -1.538 1.00 90.88 89 ALA A O 1
ATOM 651 N N . VAL A 1 90 ? -1.875 -18.170 -1.645 1.00 90.19 90 VAL A N 1
ATOM 652 C CA . VAL A 1 90 ? -2.628 -18.632 -2.825 1.00 90.19 90 VAL A CA 1
ATOM 653 C C . VAL A 1 90 ? -1.763 -18.647 -4.085 1.00 90.19 90 VAL A C 1
ATOM 655 O O . VAL A 1 90 ? -1.915 -19.545 -4.908 1.00 90.19 90 VAL A O 1
ATOM 658 N N . ALA A 1 91 ? -0.851 -17.690 -4.250 1.00 88.62 91 ALA A N 1
ATOM 659 C CA . ALA A 1 91 ? 0.036 -17.648 -5.413 1.00 88.62 91 ALA A CA 1
ATOM 660 C C . ALA A 1 91 ? 1.098 -18.756 -5.409 1.00 88.62 91 ALA A C 1
ATOM 662 O O . ALA A 1 91 ? 1.500 -19.217 -6.473 1.00 88.62 91 ALA A O 1
ATOM 663 N N . LEU A 1 92 ? 1.544 -19.191 -4.226 1.00 89.12 92 LEU A N 1
ATOM 664 C CA . LEU A 1 92 ? 2.496 -20.296 -4.069 1.00 89.12 92 LEU A CA 1
ATOM 665 C C . LEU A 1 92 ? 1.819 -21.674 -4.027 1.00 89.12 92 LEU A C 1
ATOM 667 O O . LEU A 1 92 ? 2.503 -22.697 -4.085 1.00 89.12 92 LEU A O 1
ATOM 671 N N . ALA A 1 93 ? 0.491 -21.721 -3.901 1.00 88.81 93 ALA A N 1
ATOM 672 C CA . ALA A 1 93 ? -0.259 -22.968 -3.878 1.00 88.81 93 ALA A CA 1
ATOM 673 C C . ALA A 1 93 ? -0.218 -23.679 -5.248 1.00 88.81 93 ALA A C 1
ATOM 675 O O . ALA A 1 93 ? -0.142 -23.017 -6.288 1.00 88.81 93 ALA A O 1
ATOM 676 N N . PRO A 1 94 ? -0.316 -25.025 -5.274 1.00 88.38 94 PRO A N 1
ATOM 677 C CA . PRO A 1 94 ? -0.442 -25.780 -6.516 1.00 88.38 94 PRO A CA 1
ATOM 678 C C . PRO A 1 94 ? -1.608 -25.282 -7.368 1.00 88.38 94 PRO A C 1
ATOM 680 O O . PRO A 1 94 ? -2.661 -24.924 -6.836 1.00 88.38 94 PRO A O 1
ATOM 683 N N . ALA A 1 95 ? -1.431 -25.309 -8.690 1.00 85.88 95 ALA A N 1
ATOM 684 C CA . ALA A 1 95 ? -2.444 -24.805 -9.600 1.00 85.88 95 ALA A CA 1
ATOM 685 C C . ALA A 1 95 ? -3.765 -25.570 -9.474 1.00 85.88 95 ALA A C 1
ATOM 687 O O . ALA A 1 95 ? -3.789 -26.802 -9.496 1.00 85.88 95 ALA A O 1
ATOM 688 N N . PHE A 1 96 ? -4.868 -24.829 -9.370 1.00 84.44 96 PHE A N 1
ATOM 689 C CA . PHE A 1 96 ? -6.219 -25.383 -9.301 1.00 84.44 96 PHE A CA 1
ATOM 690 C C . PHE A 1 96 ? -7.139 -24.736 -10.347 1.00 84.44 96 PHE A C 1
ATOM 692 O O . PHE A 1 96 ? -6.898 -23.598 -10.766 1.00 84.44 96 PHE A O 1
ATOM 699 N N . PRO A 1 97 ? -8.203 -25.434 -10.797 1.00 86.81 97 PRO A N 1
ATOM 700 C CA . PRO A 1 97 ? -9.143 -24.876 -11.763 1.00 86.81 97 PRO A CA 1
ATOM 701 C C . PRO A 1 97 ? -9.761 -23.574 -11.240 1.00 86.81 97 PRO A C 1
ATOM 703 O O . PRO A 1 97 ? -10.381 -23.558 -10.179 1.00 86.81 97 PRO A O 1
ATOM 706 N N . GLY A 1 98 ? -9.586 -22.483 -11.987 1.00 84.06 98 GLY A N 1
ATOM 707 C CA . GLY A 1 98 ? -10.072 -21.156 -11.600 1.00 84.06 98 GLY A CA 1
ATOM 708 C C . GLY A 1 98 ? -9.096 -20.321 -10.767 1.00 84.06 98 GLY A C 1
ATOM 709 O O . GLY A 1 98 ? -9.476 -19.236 -10.329 1.00 84.06 98 GLY A O 1
ATOM 710 N N . GLN A 1 99 ? -7.851 -20.770 -10.561 1.00 84.69 99 GLN A N 1
ATOM 711 C CA . GLN A 1 99 ? -6.823 -19.919 -9.965 1.00 84.69 99 GLN A CA 1
ATOM 712 C C . GLN A 1 99 ? -6.586 -18.702 -10.867 1.00 84.69 99 GLN A C 1
ATOM 714 O O . GLN A 1 99 ? -6.209 -18.827 -12.035 1.00 84.69 99 GLN A O 1
ATOM 719 N N . LEU A 1 100 ? -6.845 -17.514 -10.322 1.00 79.31 100 LEU A N 1
ATOM 720 C CA . LEU A 1 100 ? -6.563 -16.265 -11.015 1.00 79.31 100 LEU A CA 1
ATOM 721 C C . LEU A 1 100 ? -5.043 -16.083 -11.123 1.00 79.31 100 LEU A C 1
ATOM 723 O O . LEU A 1 100 ? -4.335 -16.378 -10.157 1.00 79.31 100 LEU A O 1
ATOM 727 N N . PRO A 1 101 ? -4.529 -15.565 -12.252 1.00 75.56 101 PRO A N 1
ATOM 728 C CA . PRO A 1 101 ? -3.144 -15.131 -12.325 1.00 75.56 101 PRO A CA 1
ATOM 729 C C . PRO A 1 101 ? -2.948 -13.970 -11.343 1.00 75.56 101 PRO A C 1
ATOM 731 O O . PRO A 1 101 ? -3.369 -12.840 -11.593 1.00 75.56 101 PRO A O 1
ATOM 734 N N . LEU A 1 102 ? -2.352 -14.270 -10.189 1.00 77.31 102 LEU A N 1
ATOM 735 C CA . LEU A 1 102 ? -2.020 -13.283 -9.173 1.00 77.31 102 LEU A CA 1
ATOM 736 C C . LEU A 1 102 ? -0.710 -12.605 -9.577 1.00 77.31 102 LEU A C 1
ATOM 738 O O . LEU A 1 102 ? 0.349 -13.229 -9.576 1.00 77.31 102 LEU A O 1
ATOM 742 N N . ALA A 1 103 ? -0.790 -11.325 -9.935 1.00 63.44 103 ALA A N 1
ATOM 743 C CA . ALA A 1 103 ? 0.384 -10.488 -10.138 1.00 63.44 103 ALA A CA 1
ATOM 744 C C . ALA A 1 103 ? 0.920 -10.046 -8.768 1.00 63.44 103 ALA A C 1
ATOM 746 O O . ALA A 1 103 ? 0.569 -8.971 -8.279 1.00 63.44 103 ALA A O 1
ATOM 747 N N . ILE A 1 104 ? 1.714 -10.912 -8.132 1.00 58.94 104 ILE A N 1
ATOM 748 C CA . ILE A 1 104 ? 2.576 -10.524 -7.002 1.00 58.94 104 ILE A CA 1
ATOM 749 C C . ILE A 1 104 ? 3.763 -9.720 -7.513 1.00 58.94 104 ILE A C 1
ATOM 751 O O . ILE A 1 104 ? 4.171 -9.888 -8.680 1.00 58.94 104 ILE A O 1
#